Protein AF-A0A392U7J7-F1 (afdb_monomer_lite)

Structure (mmCIF, N/CA/C/O backbone):
data_AF-A0A392U7J7-F1
#
_entry.id   AF-A0A392U7J7-F1
#
loop_
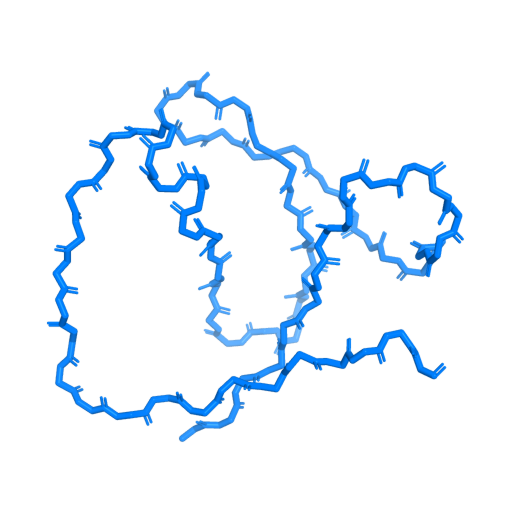_atom_site.group_PDB
_atom_site.id
_atom_site.type_symbol
_atom_site.label_atom_id
_atom_site.label_alt_id
_atom_site.label_comp_id
_atom_site.label_asym_id
_atom_site.label_entity_id
_atom_site.label_seq_id
_atom_site.pdbx_PDB_ins_code
_atom_site.Cartn_x
_atom_site.Cartn_y
_atom_site.Cartn_z
_atom_site.occupancy
_atom_site.B_iso_or_equiv
_atom_site.auth_seq_id
_atom_site.auth_comp_id
_atom_site.auth_asym_id
_atom_site.auth_atom_id
_atom_site.pdbx_PDB_model_num
ATOM 1 N N . MET A 1 1 ? 8.803 -7.887 -12.327 1.00 64.12 1 MET A N 1
ATOM 2 C CA . MET A 1 1 ? 9.338 -6.894 -11.371 1.00 64.12 1 MET A CA 1
ATOM 3 C C . MET A 1 1 ? 9.604 -7.597 -10.048 1.00 64.12 1 MET A C 1
ATOM 5 O O . MET A 1 1 ? 8.804 -8.458 -9.681 1.00 64.12 1 MET A O 1
ATOM 9 N N . ILE A 1 2 ? 10.726 -7.292 -9.392 1.00 75.56 2 ILE A N 1
ATOM 10 C CA . ILE A 1 2 ? 11.045 -7.787 -8.047 1.00 75.56 2 ILE A CA 1
ATOM 11 C C . ILE A 1 2 ? 10.901 -6.601 -7.094 1.00 75.56 2 ILE A C 1
ATOM 13 O O . ILE A 1 2 ? 11.582 -5.596 -7.282 1.00 75.56 2 ILE A O 1
ATOM 17 N N . GLY A 1 3 ? 9.990 -6.702 -6.131 1.00 76.31 3 GLY A N 1
ATOM 18 C CA . GLY A 1 3 ? 9.874 -5.754 -5.025 1.00 76.31 3 GLY A CA 1
ATOM 19 C C . GLY A 1 3 ? 10.573 -6.316 -3.793 1.00 76.31 3 GLY A C 1
ATOM 20 O O . GLY A 1 3 ? 10.502 -7.521 -3.554 1.00 76.31 3 GLY A O 1
ATOM 21 N N . LYS A 1 4 ? 11.240 -5.464 -3.016 1.00 79.38 4 LYS A N 1
ATOM 22 C CA . LYS A 1 4 ? 11.749 -5.825 -1.690 1.00 79.38 4 LYS A CA 1
ATOM 23 C C . LYS A 1 4 ? 10.848 -5.191 -0.643 1.00 79.38 4 LYS A C 1
ATOM 25 O O . LYS A 1 4 ? 10.509 -4.020 -0.772 1.00 79.38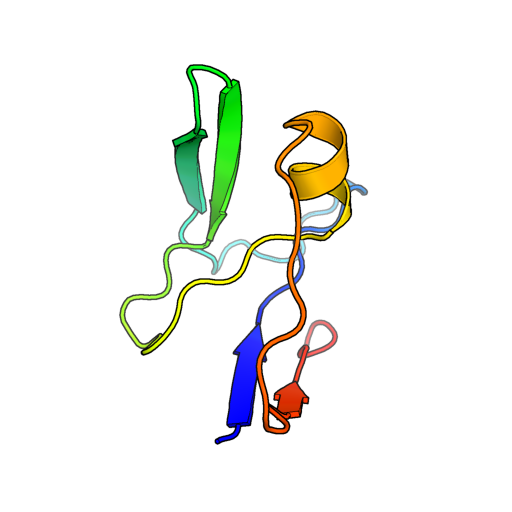 4 LYS A O 1
ATOM 30 N N . VAL A 1 5 ? 10.430 -5.969 0.349 1.00 76.44 5 VAL A N 1
ATOM 31 C CA . VAL A 1 5 ? 9.536 -5.503 1.414 1.00 76.44 5 VAL A CA 1
ATOM 32 C C . VAL A 1 5 ? 10.113 -5.913 2.755 1.00 76.44 5 VAL A C 1
ATOM 34 O O . VAL A 1 5 ? 10.453 -7.073 2.960 1.00 76.44 5 VAL A O 1
ATOM 37 N N . PHE A 1 6 ? 10.195 -4.966 3.679 1.00 78.56 6 PHE A N 1
ATOM 38 C CA . PHE A 1 6 ? 10.564 -5.237 5.062 1.00 78.56 6 PHE A CA 1
ATOM 39 C C . PHE A 1 6 ? 9.310 -5.569 5.872 1.00 78.56 6 PHE A C 1
ATOM 41 O O . PHE A 1 6 ? 8.289 -4.890 5.753 1.00 78.56 6 PHE A O 1
ATOM 48 N N . ALA A 1 7 ? 9.377 -6.622 6.685 1.00 75.00 7 ALA A N 1
ATOM 49 C CA . ALA A 1 7 ? 8.286 -6.988 7.577 1.00 75.00 7 ALA A CA 1
ATOM 50 C C . ALA A 1 7 ? 8.350 -6.161 8.869 1.00 75.00 7 ALA A C 1
ATOM 52 O O . ALA A 1 7 ? 9.421 -5.952 9.438 1.00 75.00 7 ALA A O 1
ATOM 53 N N . LEU A 1 8 ? 7.189 -5.716 9.349 1.00 74.81 8 LEU A N 1
ATOM 54 C CA . LEU A 1 8 ? 7.032 -5.236 10.718 1.00 74.81 8 LEU A CA 1
ATOM 55 C C . LEU A 1 8 ? 6.759 -6.470 11.593 1.00 74.81 8 LEU A C 1
ATOM 57 O O . LEU A 1 8 ? 5.729 -7.113 11.408 1.00 74.81 8 LEU A O 1
ATOM 61 N N . SER A 1 9 ? 7.677 -6.845 12.490 1.00 68.25 9 SER A N 1
ATOM 62 C CA . SER A 1 9 ? 7.426 -7.913 13.469 1.00 68.25 9 SER A CA 1
ATOM 63 C C . SER A 1 9 ? 6.507 -7.405 14.586 1.00 68.25 9 SER A C 1
ATOM 65 O O . SER A 1 9 ? 6.662 -6.274 15.048 1.00 68.25 9 SER A O 1
ATOM 67 N N . GLU A 1 10 ? 5.553 -8.233 15.024 1.00 57.00 10 GLU A N 1
ATOM 68 C CA . GLU A 1 10 ? 4.710 -7.944 16.200 1.00 57.00 10 GLU A CA 1
ATOM 69 C C . GLU A 1 10 ? 5.486 -8.087 17.518 1.00 57.00 10 GLU A C 1
ATOM 71 O O . GLU A 1 10 ? 5.159 -7.435 18.508 1.00 57.00 10 GLU A O 1
ATOM 76 N N . GLU A 1 11 ? 6.544 -8.901 17.534 1.00 53.06 11 GLU A N 1
ATOM 77 C CA . GLU A 1 11 ? 7.394 -9.074 18.708 1.00 53.06 11 GLU A CA 1
ATOM 78 C C . GLU A 1 11 ? 8.386 -7.912 18.812 1.00 53.06 11 GLU A C 1
ATOM 80 O O . GLU A 1 11 ? 9.250 -7.707 17.954 1.00 53.06 11 GLU A O 1
ATOM 85 N N . GLY A 1 12 ? 8.195 -7.113 19.862 1.00 50.12 12 GLY A N 1
ATOM 86 C CA . GLY A 1 12 ? 8.923 -5.887 20.165 1.00 50.12 12 GLY A CA 1
ATOM 87 C C . GLY A 1 12 ? 10.363 -6.102 20.618 1.00 50.12 12 GLY A C 1
ATOM 88 O O . GLY A 1 12 ? 10.730 -5.670 21.706 1.00 50.12 12 GLY A O 1
ATOM 89 N N . SER A 1 13 ? 11.194 -6.721 19.789 1.00 46.97 13 SER A N 1
ATOM 90 C CA . SER A 1 13 ? 12.634 -6.789 20.021 1.00 46.97 13 SER A CA 1
ATOM 91 C C . SER A 1 13 ? 13.380 -6.162 18.850 1.00 46.97 13 SER A C 1
ATOM 93 O O . SER A 1 13 ? 13.526 -6.767 17.798 1.00 46.97 13 SER A O 1
ATOM 95 N N . GLU A 1 14 ? 13.781 -4.901 19.040 1.00 51.41 14 GLU A N 1
ATOM 96 C CA . GLU A 1 14 ? 15.053 -4.270 18.621 1.00 51.41 14 GLU A CA 1
ATOM 97 C C . GLU A 1 14 ? 15.625 -4.495 17.204 1.00 51.41 14 GLU A C 1
ATOM 99 O O . GLU A 1 14 ? 16.746 -4.086 16.922 1.00 51.41 14 GLU A O 1
ATOM 104 N N . GLN A 1 15 ? 14.915 -5.116 16.264 1.00 51.47 15 GLN A N 1
ATOM 105 C CA . GLN A 1 15 ? 15.589 -5.665 15.087 1.00 51.47 15 GLN A CA 1
ATOM 106 C C . GLN A 1 15 ? 15.792 -4.662 13.949 1.00 51.47 15 GLN A C 1
ATOM 108 O O . GLN A 1 15 ? 16.350 -5.032 12.924 1.00 51.47 15 GLN A O 1
ATOM 113 N N . MET A 1 16 ? 15.352 -3.406 14.077 1.00 58.81 16 MET A N 1
ATOM 114 C CA . MET A 1 16 ? 15.354 -2.474 12.947 1.00 58.81 16 MET A CA 1
ATOM 115 C C . MET A 1 16 ? 15.533 -0.998 13.351 1.00 58.81 16 MET A C 1
ATOM 117 O O . MET A 1 16 ? 14.768 -0.145 12.900 1.00 58.81 16 MET A O 1
ATOM 121 N N . ASP A 1 17 ? 16.569 -0.670 14.130 1.00 59.81 17 ASP A N 1
ATOM 122 C CA . ASP A 1 17 ? 16.991 0.732 14.368 1.00 59.81 17 ASP A CA 1
ATOM 123 C C . ASP A 1 17 ? 17.302 1.504 13.067 1.00 59.81 17 ASP A C 1
ATOM 125 O O . ASP A 1 17 ? 17.330 2.731 13.040 1.00 59.81 17 ASP A O 1
ATOM 129 N N . ASN A 1 18 ? 17.477 0.785 11.955 1.00 74.81 18 ASN A N 1
ATOM 130 C CA . ASN A 1 18 ? 17.796 1.347 10.644 1.00 74.81 18 ASN A CA 1
ATOM 131 C C . ASN A 1 18 ? 16.565 1.637 9.765 1.00 74.81 18 ASN A C 1
ATOM 133 O O . ASN A 1 18 ? 16.728 2.090 8.631 1.00 74.81 18 ASN A O 1
ATOM 137 N N . LEU A 1 19 ? 15.342 1.345 10.224 1.00 82.00 19 LEU A N 1
ATOM 138 C CA . LEU A 1 19 ? 14.134 1.600 9.434 1.00 82.00 19 LEU A CA 1
ATOM 139 C C . LEU A 1 19 ? 13.513 2.947 9.790 1.00 82.00 19 LEU A C 1
ATOM 141 O O . LEU A 1 19 ? 13.123 3.191 10.931 1.00 82.00 19 LEU A O 1
ATOM 145 N N . ILE A 1 20 ? 13.304 3.783 8.774 1.00 87.44 20 ILE A N 1
ATOM 146 C CA . ILE A 1 20 ? 12.473 4.976 8.920 1.00 87.44 20 ILE A CA 1
ATOM 147 C C . ILE A 1 20 ? 11.016 4.519 8.989 1.00 87.44 20 ILE A C 1
ATOM 149 O O . ILE A 1 20 ? 10.490 3.919 8.048 1.00 87.44 20 ILE A O 1
ATOM 153 N N . ARG A 1 21 ? 10.361 4.799 10.115 1.00 88.56 21 ARG A N 1
ATOM 154 C CA . ARG A 1 21 ? 8.953 4.472 10.351 1.00 88.56 21 ARG A CA 1
ATOM 155 C C . ARG A 1 21 ? 8.138 5.745 10.519 1.00 88.56 21 ARG A C 1
ATOM 157 O O . ARG A 1 21 ? 8.625 6.742 11.045 1.00 88.56 21 ARG A O 1
ATOM 164 N N . GLY A 1 22 ? 6.884 5.688 10.104 1.00 90.19 22 GLY A N 1
ATOM 165 C CA . GLY A 1 22 ? 5.914 6.749 10.333 1.00 90.19 22 GLY A CA 1
ATOM 166 C C . GLY A 1 22 ? 4.524 6.178 10.560 1.00 90.19 22 GLY A C 1
ATOM 167 O O . GLY A 1 22 ? 4.262 5.010 10.273 1.00 90.19 22 GLY A O 1
ATOM 168 N N . THR A 1 23 ? 3.627 7.017 11.062 1.00 93.19 23 THR A N 1
ATOM 169 C CA . THR A 1 23 ? 2.201 6.697 11.111 1.00 93.19 23 THR A CA 1
ATOM 170 C C . THR A 1 23 ? 1.543 7.236 9.850 1.00 93.19 23 THR A C 1
ATOM 172 O O . THR A 1 23 ? 1.662 8.425 9.552 1.00 93.19 23 THR A O 1
ATOM 175 N N . CYS A 1 24 ? 0.834 6.382 9.120 1.00 91.94 24 CYS A N 1
ATOM 176 C CA . CYS A 1 24 ? -0.080 6.800 8.064 1.00 91.94 24 CYS A CA 1
ATOM 177 C C . CYS A 1 24 ? -1.526 6.549 8.498 1.00 91.94 24 CYS A C 1
ATOM 179 O O . CYS A 1 24 ? -1.794 5.719 9.366 1.00 91.94 24 CYS A O 1
ATOM 181 N N . PHE A 1 25 ? -2.461 7.279 7.897 1.00 93.75 25 PHE A N 1
ATOM 182 C CA . PHE A 1 25 ? -3.887 7.109 8.146 1.00 93.75 25 PHE A CA 1
ATOM 183 C C . PHE A 1 25 ? -4.559 6.641 6.862 1.00 93.75 25 PHE A C 1
ATOM 185 O O . PHE A 1 25 ? -4.441 7.293 5.825 1.00 93.75 25 PHE A O 1
ATOM 192 N N . ILE A 1 26 ? -5.266 5.516 6.936 1.00 94.00 26 ILE A N 1
ATOM 193 C CA . ILE A 1 26 ? -6.140 5.033 5.864 1.00 94.00 26 ILE A CA 1
ATOM 194 C C . ILE A 1 26 ? -7.548 4.971 6.442 1.00 94.00 26 ILE A C 1
ATOM 196 O O . ILE A 1 26 ? -7.766 4.261 7.420 1.00 94.00 26 ILE A O 1
ATOM 200 N N . TYR A 1 27 ? -8.487 5.731 5.870 1.00 93.44 27 TYR A N 1
ATOM 201 C CA . TYR A 1 27 ? -9.851 5.878 6.405 1.00 93.44 27 TYR A CA 1
ATOM 202 C C . TYR A 1 27 ? -9.860 6.176 7.917 1.00 93.44 27 TYR A C 1
ATOM 204 O O . TYR A 1 27 ? -10.455 5.439 8.700 1.00 93.44 27 TYR A O 1
ATOM 212 N N . ASP A 1 28 ? -9.096 7.191 8.334 1.00 93.94 28 ASP A N 1
ATOM 213 C CA . ASP A 1 28 ? -8.903 7.605 9.737 1.00 93.94 28 ASP A CA 1
ATOM 214 C C . ASP A 1 28 ? -8.345 6.526 10.684 1.00 93.94 28 ASP A C 1
ATOM 216 O O . ASP A 1 28 ? -8.196 6.749 11.885 1.00 93.94 28 ASP A O 1
ATOM 220 N N . THR A 1 29 ? -7.953 5.366 10.154 1.00 94.44 29 THR A N 1
ATOM 221 C CA . THR A 1 29 ? -7.328 4.297 10.929 1.00 94.44 29 THR A CA 1
ATOM 222 C C . THR A 1 29 ? -5.808 4.454 10.882 1.00 94.44 29 THR A C 1
ATO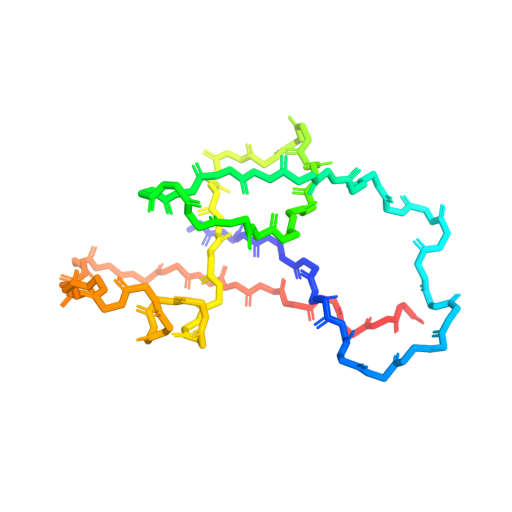M 224 O O . THR A 1 29 ? -5.225 4.363 9.796 1.00 94.44 29 THR A O 1
ATOM 227 N N . PRO A 1 30 ? -5.138 4.665 12.032 1.00 94.44 30 PRO 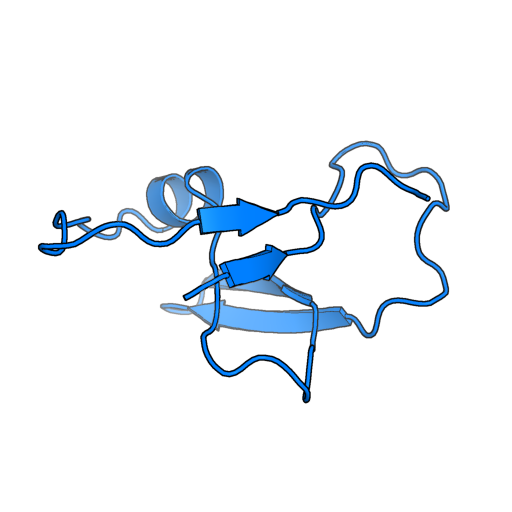A N 1
ATOM 228 C CA . PRO A 1 30 ? -3.688 4.772 12.078 1.00 94.44 30 PRO A CA 1
ATOM 229 C C . PRO A 1 30 ? -3.034 3.406 11.846 1.00 94.44 30 PRO A C 1
ATOM 231 O O . PRO A 1 30 ? -3.364 2.420 12.516 1.00 94.44 30 PRO A O 1
ATOM 234 N N . LEU A 1 31 ? -2.065 3.374 10.936 1.00 92.75 31 LEU A N 1
ATOM 235 C CA . LEU A 1 31 ? -1.191 2.241 10.657 1.00 92.75 31 LEU A CA 1
ATOM 236 C C . LEU A 1 31 ? 0.274 2.674 10.742 1.00 92.75 31 LEU A C 1
ATOM 238 O O . LEU A 1 31 ? 0.625 3.802 10.399 1.00 92.75 31 LEU A O 1
ATOM 242 N N . ILE A 1 32 ? 1.137 1.755 11.171 1.00 90.88 32 ILE A N 1
ATOM 243 C CA . ILE A 1 32 ? 2.586 1.952 11.102 1.00 90.88 32 ILE A CA 1
ATOM 244 C C . ILE A 1 32 ? 3.055 1.584 9.696 1.00 90.88 32 ILE A C 1
ATOM 246 O O . ILE A 1 32 ? 2.767 0.494 9.205 1.00 90.88 32 ILE A O 1
ATOM 250 N N . ALA A 1 33 ? 3.792 2.491 9.066 1.00 90.50 33 ALA A N 1
ATOM 251 C CA . ALA A 1 33 ? 4.371 2.317 7.746 1.00 90.50 33 ALA A CA 1
ATOM 252 C C . ALA A 1 33 ? 5.897 2.429 7.804 1.00 90.50 33 ALA A C 1
ATOM 254 O O . ALA A 1 33 ? 6.452 3.228 8.561 1.00 90.50 33 ALA A O 1
ATOM 255 N N . ILE A 1 34 ? 6.567 1.642 6.964 1.00 90.25 34 ILE A N 1
ATOM 256 C CA . ILE A 1 34 ? 7.990 1.801 6.662 1.00 90.25 34 ILE A CA 1
ATOM 257 C C . ILE A 1 34 ? 8.103 2.787 5.500 1.00 90.25 34 ILE A C 1
ATOM 259 O O . ILE A 1 34 ? 7.414 2.640 4.489 1.00 90.25 34 ILE A O 1
ATOM 263 N N . ILE A 1 35 ? 8.960 3.791 5.652 1.00 87.69 35 ILE A N 1
ATOM 264 C CA . ILE A 1 35 ? 9.211 4.808 4.634 1.00 87.69 35 ILE A CA 1
ATOM 265 C C . ILE A 1 35 ? 10.433 4.369 3.824 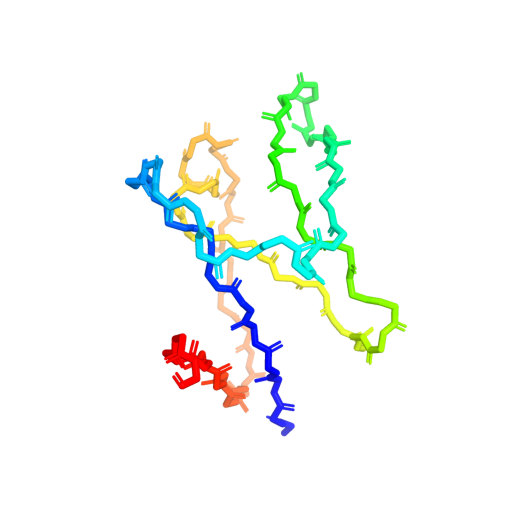1.00 87.69 35 ILE A C 1
ATOM 267 O O . ILE A 1 35 ? 11.570 4.546 4.254 1.00 87.69 35 ILE A O 1
ATOM 271 N N . ASP A 1 36 ? 10.184 3.796 2.648 1.00 87.44 36 ASP A N 1
ATOM 272 C CA . ASP A 1 36 ? 11.212 3.433 1.670 1.00 87.44 36 ASP A CA 1
ATOM 273 C C . ASP A 1 36 ? 11.124 4.375 0.463 1.00 87.44 36 ASP A C 1
ATOM 275 O O . ASP A 1 36 ? 10.253 4.236 -0.396 1.00 87.44 36 ASP A O 1
ATOM 279 N N . THR A 1 37 ? 12.021 5.361 0.401 1.00 88.19 37 THR A N 1
ATOM 280 C CA . THR A 1 37 ? 12.074 6.326 -0.710 1.00 88.19 37 THR A CA 1
ATOM 281 C C . THR A 1 37 ? 12.593 5.713 -2.012 1.00 88.19 37 THR A C 1
ATOM 283 O O . THR A 1 37 ? 12.439 6.324 -3.069 1.00 88.19 37 THR A O 1
ATOM 286 N N . GLY A 1 38 ? 13.190 4.518 -1.960 1.00 86.56 38 GLY A N 1
ATOM 287 C CA . GLY A 1 38 ? 13.625 3.757 -3.130 1.00 86.56 38 GLY A CA 1
ATOM 288 C C . GLY A 1 38 ? 12.540 2.845 -3.709 1.00 86.56 38 GLY A C 1
ATOM 289 O O . GLY A 1 38 ? 12.725 2.290 -4.797 1.00 86.56 38 GLY A O 1
ATOM 290 N N . ALA A 1 39 ? 11.407 2.681 -3.019 1.00 84.81 39 ALA A N 1
ATOM 291 C CA . ALA A 1 39 ? 10.319 1.834 -3.480 1.00 84.81 39 ALA A CA 1
ATOM 292 C C . ALA A 1 39 ? 9.567 2.474 -4.656 1.00 84.81 39 ALA A C 1
ATOM 294 O O . ALA A 1 39 ? 9.125 3.618 -4.605 1.00 84.81 39 ALA A O 1
ATOM 295 N N . THR A 1 40 ? 9.353 1.696 -5.718 1.00 85.94 40 THR A N 1
ATOM 296 C CA . THR A 1 40 ? 8.501 2.111 -6.851 1.00 85.94 40 THR A CA 1
ATOM 297 C C . THR A 1 40 ? 7.016 1.862 -6.596 1.00 85.94 40 THR A C 1
ATOM 299 O O . THR A 1 40 ? 6.171 2.432 -7.279 1.00 85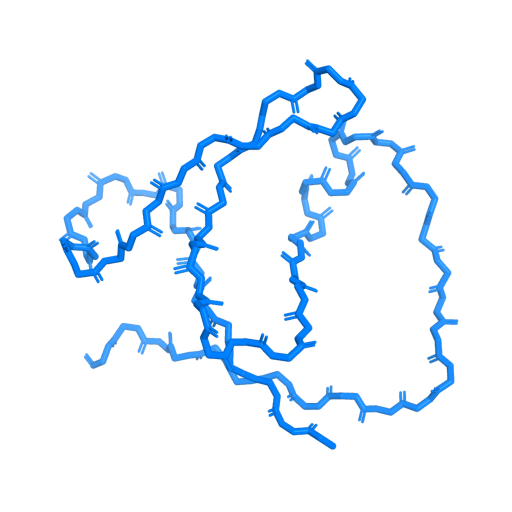.94 40 THR A O 1
ATOM 302 N N . HIS A 1 41 ? 6.700 0.986 -5.640 1.00 85.94 41 HIS A N 1
ATOM 303 C CA . HIS A 1 41 ? 5.349 0.578 -5.276 1.00 85.94 41 HIS A CA 1
ATOM 304 C C . HIS A 1 41 ? 5.249 0.481 -3.756 1.00 85.94 41 HIS A C 1
ATOM 306 O O . HIS A 1 41 ? 6.171 -0.006 -3.102 1.00 85.94 41 HIS A O 1
ATOM 312 N N . SER A 1 42 ? 4.116 0.904 -3.201 1.00 88.12 42 SER A N 1
ATOM 313 C CA . SER A 1 42 ? 3.808 0.719 -1.784 1.00 88.12 42 SER A CA 1
ATOM 314 C C . SER A 1 42 ? 3.166 -0.644 -1.535 1.00 88.12 42 SER A C 1
ATOM 316 O O . SER A 1 42 ? 2.457 -1.181 -2.386 1.00 88.12 42 SER A O 1
ATOM 318 N N . PHE A 1 43 ? 3.392 -1.182 -0.341 1.00 88.25 43 PHE A N 1
ATOM 319 C CA . PHE A 1 43 ? 2.879 -2.477 0.089 1.00 88.25 43 PHE A CA 1
ATOM 320 C C . PHE A 1 43 ? 2.136 -2.335 1.410 1.00 88.25 43 PHE A C 1
ATOM 322 O O . PHE A 1 43 ? 2.523 -1.544 2.267 1.00 88.25 43 PHE A O 1
ATOM 329 N N . ILE A 1 44 ? 1.086 -3.132 1.578 1.00 90.06 44 ILE A N 1
ATOM 330 C CA . ILE A 1 44 ? 0.299 -3.208 2.806 1.00 90.06 44 ILE A CA 1
ATOM 331 C C . ILE A 1 44 ? 0.094 -4.677 3.169 1.00 90.06 44 ILE A C 1
ATOM 333 O O . ILE A 1 44 ? -0.105 -5.515 2.286 1.00 90.06 44 ILE A O 1
ATOM 337 N N . SER A 1 45 ? 0.181 -5.007 4.460 1.00 89.00 45 SER A N 1
ATOM 338 C CA . SER A 1 45 ? -0.043 -6.382 4.902 1.00 89.00 45 SER A CA 1
ATOM 339 C C . SER A 1 45 ? -1.512 -6.771 4.735 1.00 89.00 45 SER A C 1
ATOM 341 O O . SER A 1 45 ? -2.422 -5.946 4.866 1.00 89.00 45 SER A O 1
ATOM 343 N N . VAL A 1 46 ? -1.754 -8.056 4.471 1.00 89.19 46 VAL A N 1
ATOM 344 C CA . VAL A 1 46 ? -3.117 -8.593 4.357 1.00 89.19 46 VAL A CA 1
ATOM 345 C C . VAL A 1 46 ? -3.896 -8.388 5.660 1.00 89.19 46 VAL A C 1
ATOM 347 O O . VAL A 1 46 ? -5.088 -8.099 5.615 1.00 89.19 46 VAL A O 1
ATOM 350 N N . ASP A 1 47 ? -3.232 -8.454 6.815 1.00 90.25 47 ASP A N 1
ATOM 351 C CA . ASP A 1 47 ? -3.876 -8.221 8.111 1.00 90.25 47 ASP A CA 1
ATOM 352 C C . ASP A 1 47 ? -4.321 -6.767 8.291 1.00 90.25 47 ASP A C 1
ATOM 354 O O . ASP A 1 47 ? -5.419 -6.525 8.797 1.00 90.25 47 ASP A O 1
ATOM 358 N N . CYS A 1 48 ? -3.554 -5.795 7.780 1.00 92.12 48 CYS A N 1
ATOM 359 C CA . CYS A 1 48 ? -4.014 -4.407 7.717 1.00 92.12 48 CYS A CA 1
ATOM 360 C C . CYS A 1 48 ? -5.252 -4.276 6.819 1.00 92.12 48 CYS A C 1
ATOM 362 O O . CYS A 1 48 ? -6.218 -3.629 7.214 1.00 92.12 48 CYS A O 1
ATOM 364 N N . MET A 1 49 ? -5.270 -4.926 5.650 1.00 93.12 49 MET A N 1
ATOM 365 C CA . MET A 1 49 ? -6.434 -4.889 4.750 1.00 93.12 49 MET A CA 1
ATOM 366 C C . MET A 1 49 ? -7.687 -5.497 5.391 1.00 93.12 49 MET A C 1
ATOM 368 O O . MET A 1 49 ? -8.768 -4.917 5.286 1.00 93.12 49 MET A O 1
ATOM 372 N N . ARG A 1 50 ? -7.541 -6.622 6.106 1.00 91.69 50 ARG A N 1
ATOM 373 C CA . ARG A 1 50 ? -8.628 -7.247 6.878 1.00 91.69 50 ARG A CA 1
ATOM 374 C C . ARG A 1 50 ? -9.150 -6.311 7.963 1.00 91.69 50 ARG A C 1
ATOM 376 O O . ARG A 1 50 ? -10.358 -6.137 8.078 1.00 91.69 50 ARG A O 1
ATOM 383 N N . ARG A 1 51 ? -8.251 -5.677 8.723 1.00 91.88 51 ARG A N 1
ATOM 384 C CA . ARG A 1 51 ? -8.609 -4.718 9.780 1.00 91.88 51 ARG A CA 1
ATOM 385 C C . ARG A 1 51 ? -9.342 -3.493 9.232 1.00 91.88 51 ARG A C 1
ATOM 387 O O . ARG A 1 51 ? -10.260 -3.003 9.879 1.00 91.88 51 ARG A O 1
ATOM 394 N N . LEU A 1 52 ? -8.943 -3.009 8.058 1.00 94.75 52 LEU A N 1
ATOM 395 C CA . LEU A 1 52 ? -9.567 -1.864 7.391 1.00 94.75 52 LEU A CA 1
ATOM 396 C C . LEU A 1 52 ? -10.856 -2.225 6.635 1.00 94.75 52 LEU A C 1
ATOM 398 O O . LEU A 1 52 ? -11.534 -1.329 6.141 1.00 94.75 52 LEU A O 1
ATOM 402 N N . ASN A 1 53 ? -11.186 -3.516 6.518 1.00 94.38 53 ASN A N 1
ATOM 403 C CA . ASN A 1 53 ? -12.306 -4.024 5.727 1.00 94.38 53 ASN A CA 1
ATOM 404 C C . ASN A 1 53 ? -12.302 -3.508 4.269 1.00 94.38 53 ASN A C 1
ATOM 406 O O . ASN A 1 53 ? -13.344 -3.167 3.707 1.00 94.38 53 ASN A O 1
ATOM 410 N N . ILE A 1 54 ? -11.112 -3.424 3.660 1.00 92.94 54 ILE A N 1
ATOM 411 C CA . ILE A 1 54 ? -10.952 -2.965 2.275 1.00 92.94 54 ILE A CA 1
ATOM 412 C C . ILE A 1 54 ? -11.151 -4.154 1.325 1.00 92.94 54 ILE A C 1
ATOM 414 O O . ILE A 1 54 ? -10.477 -5.175 1.488 1.00 92.94 54 ILE A O 1
ATOM 418 N N . PRO A 1 55 ? -12.028 -4.044 0.309 1.00 91.88 55 PRO A N 1
ATOM 419 C CA . PRO A 1 55 ? -12.176 -5.089 -0.695 1.00 91.88 55 PRO A CA 1
ATOM 420 C C . PRO A 1 55 ? -10.885 -5.239 -1.511 1.00 91.88 55 PRO A C 1
ATOM 422 O O . PRO A 1 55 ? -10.323 -4.260 -2.001 1.00 91.88 55 PRO A O 1
ATOM 425 N N . VAL A 1 56 ? -10.427 -6.480 -1.683 1.00 91.00 56 VAL A N 1
ATOM 426 C CA . VAL A 1 56 ? -9.225 -6.812 -2.460 1.00 91.00 56 VAL A CA 1
ATOM 427 C C . VAL A 1 56 ? -9.644 -7.437 -3.785 1.00 91.00 56 VAL A C 1
ATOM 429 O O . VAL A 1 56 ? -10.521 -8.295 -3.823 1.00 91.00 56 VAL A O 1
ATOM 432 N N . THR A 1 57 ? -9.013 -7.007 -4.875 1.00 91.44 57 THR A N 1
ATOM 433 C CA . THR A 1 57 ? -9.168 -7.615 -6.202 1.00 91.44 57 THR A CA 1
ATOM 434 C C . THR A 1 57 ? -7.810 -8.098 -6.684 1.00 91.44 57 THR A C 1
ATOM 436 O O . THR A 1 57 ? -6.813 -7.389 -6.543 1.00 91.44 57 THR A O 1
ATOM 439 N N . GLU A 1 58 ? -7.763 -9.303 -7.246 1.00 89.00 58 GLU A N 1
ATOM 440 C CA . GLU A 1 58 ? -6.544 -9.831 -7.852 1.00 89.00 58 GLU A CA 1
ATOM 441 C C . GLU A 1 58 ? -6.209 -9.058 -9.132 1.00 89.00 58 GLU A C 1
ATOM 443 O O . GLU A 1 58 ? -7.067 -8.837 -9.987 1.00 89.00 58 GLU A O 1
ATOM 448 N N . ILE A 1 59 ? -4.948 -8.646 -9.270 1.00 85.38 59 ILE A N 1
ATOM 449 C CA . ILE A 1 59 ? -4.454 -8.002 -10.489 1.00 85.38 59 ILE A CA 1
ATOM 450 C C . ILE A 1 59 ? -3.831 -9.046 -11.425 1.00 85.38 59 ILE A C 1
ATOM 452 O O . ILE A 1 59 ? -3.165 -9.972 -10.952 1.00 85.38 59 ILE A O 1
ATOM 456 N N . PRO A 1 60 ? -3.991 -8.909 -12.753 1.00 86.81 60 PRO A N 1
ATOM 457 C CA . PRO A 1 60 ? -3.317 -9.787 -13.696 1.00 86.81 60 PRO A CA 1
ATOM 458 C C . PRO A 1 60 ? -1.799 -9.566 -13.648 1.00 86.81 60 PRO A C 1
ATOM 460 O O . PRO A 1 60 ? -1.312 -8.436 -13.686 1.00 86.81 60 PRO A O 1
ATOM 463 N N . GLY A 1 61 ? -1.043 -10.663 -13.610 1.00 83.69 61 GLY A N 1
ATOM 464 C CA . GLY A 1 61 ? 0.420 -10.656 -13.569 1.00 83.69 61 GLY A CA 1
ATOM 465 C C . GLY A 1 61 ? 0.986 -11.245 -12.278 1.00 83.69 61 GLY A C 1
ATOM 466 O O . GLY A 1 61 ? 0.263 -11.619 -11.361 1.00 83.69 61 GLY A O 1
ATOM 467 N N . ARG A 1 62 ? 2.316 -11.365 -12.214 1.00 79.62 62 ARG A N 1
ATOM 468 C CA . ARG A 1 62 ? 3.025 -11.860 -11.029 1.00 79.62 62 ARG A CA 1
ATOM 469 C C . ARG A 1 62 ? 4.092 -10.859 -10.626 1.00 79.62 62 ARG A C 1
ATOM 471 O O . ARG A 1 62 ? 5.021 -10.597 -11.392 1.00 79.62 62 ARG A O 1
ATOM 478 N N . MET A 1 63 ? 3.989 -10.341 -9.408 1.00 82.00 63 MET A N 1
ATOM 479 C CA . MET A 1 63 ? 5.088 -9.620 -8.780 1.00 82.00 63 MET A CA 1
ATOM 480 C C . MET A 1 63 ? 5.809 -10.564 -7.825 1.00 82.00 63 MET A C 1
ATOM 482 O O . MET A 1 63 ? 5.181 -11.238 -7.011 1.00 82.00 63 MET A O 1
ATOM 486 N N . ARG A 1 64 ? 7.133 -10.656 -7.956 1.00 83.69 64 ARG A N 1
ATOM 487 C CA . ARG A 1 64 ? 7.954 -11.403 -7.004 1.00 83.69 64 ARG A CA 1
ATOM 488 C C . ARG A 1 64 ? 8.303 -10.447 -5.875 1.00 83.69 64 ARG A C 1
ATOM 490 O O . ARG A 1 64 ? 8.883 -9.396 -6.135 1.00 83.69 64 ARG A O 1
ATOM 497 N N . ILE A 1 65 ? 7.923 -10.803 -4.657 1.00 82.38 65 ILE A N 1
ATOM 498 C CA . ILE A 1 65 ? 8.270 -10.041 -3.463 1.00 82.38 65 ILE A CA 1
ATOM 499 C C . ILE A 1 65 ? 9.358 -10.815 -2.739 1.00 82.38 65 ILE A C 1
ATOM 501 O O . ILE A 1 65 ? 9.208 -12.010 -2.484 1.00 82.38 65 ILE A O 1
ATOM 505 N N . GLU A 1 66 ? 10.454 -10.138 -2.444 1.00 85.00 66 GLU A N 1
ATOM 506 C CA . GLU A 1 66 ? 11.477 -10.633 -1.541 1.00 85.00 66 GLU A CA 1
ATOM 507 C C . GLU A 1 66 ? 11.278 -9.947 -0.201 1.00 85.00 66 GLU A C 1
ATOM 509 O O . GLU A 1 66 ? 11.319 -8.721 -0.100 1.00 85.00 66 GLU A O 1
ATOM 514 N N . THR A 1 67 ? 11.035 -10.748 0.823 1.00 76.69 67 THR A N 1
ATOM 515 C CA . THR A 1 67 ? 11.108 -10.310 2.208 1.00 76.69 67 THR A CA 1
ATOM 516 C C . THR A 1 67 ? 12.485 -10.699 2.709 1.00 76.69 67 THR A C 1
ATOM 518 O O . THR A 1 67 ? 12.719 -11.897 2.894 1.00 76.69 67 THR A O 1
ATOM 521 N N . PRO A 1 68 ? 13.421 -9.751 2.886 1.00 69.06 68 PRO A N 1
ATOM 522 C CA . PRO A 1 68 ? 14.633 -10.053 3.618 1.00 69.06 68 PRO A CA 1
ATOM 523 C C . PRO A 1 68 ? 14.189 -10.548 4.997 1.00 69.06 68 PRO A C 1
ATOM 525 O O . PRO A 1 68 ? 13.584 -9.791 5.757 1.00 69.06 68 PRO A O 1
ATOM 528 N N . SER A 1 69 ? 14.429 -11.826 5.307 1.00 56.25 69 SER A N 1
ATOM 529 C CA . SER A 1 69 ? 14.602 -12.200 6.707 1.00 56.25 69 SER A CA 1
ATOM 530 C C . SER A 1 69 ? 15.715 -11.302 7.219 1.00 56.25 69 SER A C 1
ATOM 532 O O . SER A 1 69 ? 16.677 -11.086 6.476 1.00 56.25 69 SER A O 1
ATOM 534 N N . SER A 1 70 ? 15.533 -10.716 8.402 1.00 54.62 70 SER A N 1
ATOM 535 C CA . SER A 1 70 ? 16.543 -9.910 9.091 1.00 54.62 70 SER A CA 1
ATOM 536 C C . SER A 1 70 ? 17.928 -10.449 8.763 1.00 54.62 70 SER A C 1
ATOM 538 O O . SER A 1 70 ? 18.118 -11.661 8.864 1.00 54.62 70 SER A O 1
ATOM 540 N N . GLY A 1 71 ? 18.771 -9.571 8.208 1.00 43.12 71 GLY A N 1
ATOM 541 C CA . GLY A 1 71 ? 19.986 -9.946 7.477 1.00 43.12 71 GLY A CA 1
ATOM 542 C C . GLY A 1 71 ? 20.836 -11.012 8.151 1.00 43.12 71 GLY A C 1
ATOM 543 O O . GLY A 1 71 ? 20.850 -11.061 9.400 1.00 43.12 71 GLY A O 1
#

Sequence (71 aa):
MIGKVFALSEEGSEQMDNLIRGTCFIYDTPLIAIIDTGATHSFISVDCMRRLNIPVTEIPGRMRIETPSSG

Secondary structure (DSSP, 8-state):
-EEE-----SS-S-TTTT--EEEEEETTEEEEEE--TT-SS----HHHHHHHT----PPSS--EEE-----

InterPro domains:
  IPR021109 Aspartic peptidase domain superfamily [G3DSA:2.40.70.10] (7-71)
  IPR021109 Aspartic peptidase domain superfamily [SSF50630] (17-62)

pLDDT: mean 81.09, std 13.9, range [43.12, 94.75]

Organism: NCBI:txid97028

Foldseek 3Di:
DEAEDEDDDPDPDDLPPPWDWDWDADPNDTDIDTDDPPGPDDDDDPVVCVVVVPDDDDDPDDYHYDHPPRD

Radius of gyration: 13.36 Å; chains: 1; bounding box: 32×20×34 Å